Protein AF-A0A7S1YJ83-F1 (afdb_monomer_lite)

Secondary structure (DSSP, 8-state):
-HHHHHHHHHHHHHHHHHHHHHHHHHHHHHHHT-GGGSSS-TTSGGG--HHHHHHHTTHHHHHHHHHHHHHHHTT-SS-----TT-----HHHHHIIIIIHHHHHHHHHHHHHHHTSPPPPP-----------PPPPPPPTT---GGGGSS--

Foldseek 3Di:
DVVVVLVVLLVVLVVLLVLLVVLVVVLVVLVVPDPPVPPDDPPPPQPPLSLVSCVVVVSLVSLLVSLVSLCVSLVNPDRLCLVPDPPPPRSVVNCVSRPVCSSVVSNVSSVVSNVPDPDDDPDPPPPPPPDPPPPDDDDDPPDDDPVVVPPPD

Organism: NCBI:txid210454

Structure (mmCIF, N/CA/C/O backbone):
data_AF-A0A7S1YJ83-F1
#
_entry.id   AF-A0A7S1YJ83-F1
#
loop_
_atom_site.group_PDB
_atom_site.id
_atom_site.type_symbol
_atom_site.label_atom_id
_atom_site.label_alt_id
_atom_site.label_comp_id
_atom_site.label_asym_id
_atom_site.label_entity_id
_atom_site.label_seq_id
_atom_site.pdbx_PDB_ins_code
_atom_site.Cartn_x
_atom_site.Cartn_y
_atom_site.Cartn_z
_atom_site.occupancy
_atom_site.B_iso_or_equiv
_atom_site.auth_seq_id
_atom_site.auth_comp_id
_atom_site.auth_asym_id
_atom_site.auth_atom_id
_atom_site.pdbx_PDB_model_num
ATOM 1 N N . SER A 1 1 ? -10.218 10.003 28.679 1.00 57.50 1 SER A N 1
ATOM 2 C CA . SER A 1 1 ? -11.234 8.961 28.429 1.00 57.50 1 SER A CA 1
ATOM 3 C C . SER A 1 1 ? -10.686 8.020 27.371 1.00 57.50 1 SER A C 1
ATOM 5 O O . SER A 1 1 ? -10.241 8.525 26.349 1.00 57.50 1 SER A O 1
ATOM 7 N N . LEU A 1 2 ? -10.656 6.706 27.624 1.00 60.03 2 LEU A N 1
ATOM 8 C CA . LEU A 1 2 ? -10.088 5.695 26.712 1.00 60.03 2 LEU A CA 1
ATOM 9 C C . LEU A 1 2 ? -10.780 5.686 25.334 1.00 60.03 2 LEU A C 1
ATOM 11 O O . LEU A 1 2 ? -10.098 5.643 24.319 1.00 60.03 2 LEU A O 1
ATOM 15 N N . ARG A 1 3 ? -12.099 5.917 25.290 1.00 58.53 3 ARG A N 1
ATOM 16 C CA . ARG A 1 3 ? -12.872 6.019 24.035 1.00 58.53 3 ARG A CA 1
ATOM 17 C C . ARG A 1 3 ? -12.425 7.156 23.115 1.00 58.53 3 ARG A C 1
ATOM 19 O O . ARG A 1 3 ? -12.346 6.993 21.912 1.00 58.53 3 ARG A O 1
ATOM 26 N N . SER A 1 4 ? -12.033 8.298 23.685 1.00 64.25 4 SER A N 1
ATOM 27 C CA . SER A 1 4 ? -11.523 9.429 22.894 1.00 64.25 4 SER A CA 1
ATOM 28 C C . SER A 1 4 ? -10.142 9.155 22.283 1.00 64.25 4 SER A C 1
ATOM 30 O O . SER A 1 4 ? -9.751 9.849 21.348 1.00 64.25 4 SER A O 1
ATOM 32 N N . LEU A 1 5 ? -9.389 8.191 22.822 1.00 61.06 5 LEU A N 1
ATOM 33 C CA . LEU A 1 5 ? -8.129 7.725 22.242 1.00 61.06 5 LEU A CA 1
ATOM 34 C C . LEU A 1 5 ? -8.381 6.705 21.125 1.00 61.06 5 LEU A C 1
ATOM 36 O O . LEU A 1 5 ? -7.707 6.786 20.102 1.00 61.06 5 LEU A O 1
ATOM 40 N N . GLU A 1 6 ? -9.366 5.820 21.298 1.00 65.06 6 GLU A N 1
ATOM 41 C CA . GLU A 1 6 ? -9.799 4.832 20.297 1.00 65.06 6 GLU A CA 1
ATOM 42 C C . GLU A 1 6 ? -10.411 5.504 19.062 1.00 65.06 6 GLU A C 1
ATOM 44 O O . GLU A 1 6 ? -9.944 5.253 17.955 1.00 65.06 6 GLU A O 1
ATOM 49 N N . ASP A 1 7 ? -11.330 6.459 19.240 1.00 69.81 7 ASP A N 1
ATOM 50 C CA . ASP A 1 7 ? -11.923 7.228 18.132 1.00 69.81 7 ASP A CA 1
ATOM 51 C C . ASP A 1 7 ? -10.852 7.994 17.339 1.00 69.81 7 ASP A C 1
ATOM 53 O O . ASP A 1 7 ? -10.878 8.086 16.110 1.00 69.81 7 ASP A O 1
ATOM 57 N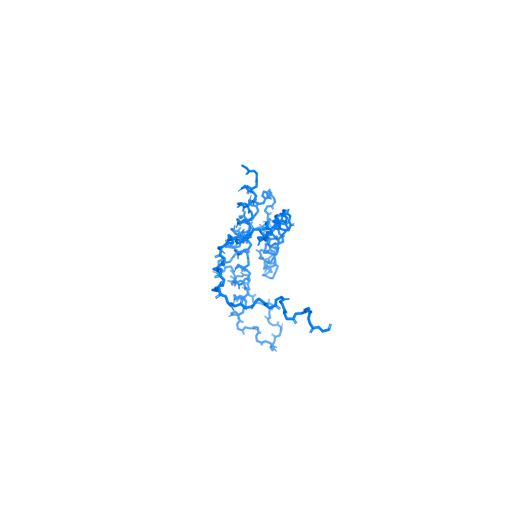 N . ARG A 1 8 ? -9.846 8.525 18.046 1.00 74.75 8 ARG A N 1
ATOM 58 C CA . ARG A 1 8 ? -8.734 9.249 17.422 1.00 74.75 8 ARG A CA 1
ATOM 59 C C . ARG A 1 8 ? -7.772 8.309 16.700 1.00 74.75 8 ARG A C 1
ATOM 61 O O . ARG A 1 8 ? -7.124 8.750 15.755 1.00 74.75 8 ARG A O 1
ATOM 68 N N . ALA A 1 9 ? -7.610 7.073 17.171 1.00 72.75 9 ALA A N 1
ATOM 69 C CA . ALA A 1 9 ? -6.796 6.055 16.513 1.00 72.75 9 ALA A CA 1
ATOM 70 C C . ALA A 1 9 ? -7.507 5.505 15.267 1.00 72.75 9 ALA A C 1
ATOM 72 O O . ALA A 1 9 ? -6.878 5.431 14.216 1.00 72.75 9 ALA A O 1
ATOM 73 N N . GLY A 1 10 ? -8.817 5.245 15.348 1.00 76.12 10 GLY A N 1
ATOM 74 C CA . GLY A 1 10 ? -9.653 4.843 14.213 1.00 76.12 10 GLY A CA 1
ATOM 75 C C . GLY A 1 10 ? -9.580 5.840 13.057 1.00 76.12 10 GLY A C 1
ATOM 76 O O . GLY A 1 10 ? -9.196 5.463 11.954 1.00 76.12 10 GLY A O 1
ATOM 77 N N . GLY A 1 11 ? -9.792 7.133 13.328 1.00 80.44 11 GLY A N 1
ATOM 78 C CA . GLY A 1 11 ? -9.708 8.165 12.285 1.00 80.44 11 GLY A CA 1
ATOM 79 C C . GLY A 1 11 ? -8.322 8.294 11.632 1.00 80.44 11 GLY A C 1
ATOM 80 O O . GLY A 1 11 ? -8.223 8.580 10.441 1.00 80.44 11 GLY A O 1
ATOM 81 N N . ARG A 1 12 ? -7.233 8.037 12.375 1.00 82.94 12 ARG A N 1
ATOM 82 C CA . ARG A 1 12 ? -5.876 8.013 11.794 1.00 82.94 12 ARG A CA 1
ATOM 83 C C . ARG A 1 12 ? -5.656 6.775 10.925 1.00 82.94 12 ARG A C 1
ATOM 85 O O . ARG A 1 12 ? -5.079 6.886 9.849 1.00 82.94 12 ARG A O 1
ATOM 92 N N . ILE A 1 13 ? -6.140 5.610 11.357 1.00 83.38 13 ILE A N 1
ATOM 93 C CA . ILE A 1 13 ? -6.047 4.359 10.591 1.00 83.38 13 ILE A CA 1
ATOM 94 C C . ILE A 1 13 ? -6.832 4.450 9.279 1.00 83.38 13 ILE A C 1
ATOM 96 O O . ILE A 1 13 ? -6.320 4.018 8.249 1.00 83.38 13 ILE A O 1
ATOM 100 N N . GLU A 1 14 ? -8.014 5.066 9.278 1.00 84.38 14 GLU A N 1
ATOM 101 C CA . GLU A 1 14 ? -8.781 5.334 8.052 1.00 84.38 14 GLU A CA 1
ATOM 102 C C . GLU A 1 14 ? -8.020 6.243 7.075 1.00 84.38 14 GLU A C 1
ATOM 104 O O . GLU A 1 14 ? -7.988 5.986 5.865 1.00 84.38 14 GLU A O 1
ATOM 109 N N . GLU A 1 15 ? -7.343 7.278 7.585 1.00 87.38 15 GLU A N 1
ATOM 110 C CA . GLU A 1 15 ? -6.483 8.139 6.769 1.00 87.38 15 GLU A CA 1
ATOM 111 C C . GLU A 1 15 ? -5.327 7.337 6.153 1.00 87.38 15 GLU A C 1
ATOM 113 O O . GLU A 1 15 ? -5.030 7.470 4.961 1.00 87.38 15 GLU A O 1
ATOM 118 N N . TYR A 1 16 ? -4.687 6.459 6.928 1.00 85.44 16 TYR A N 1
ATOM 119 C CA . TYR A 1 16 ? -3.613 5.617 6.407 1.00 85.44 16 TYR A CA 1
ATOM 120 C C . TYR A 1 16 ? -4.110 4.580 5.405 1.00 85.44 16 TYR A C 1
ATOM 122 O O . TYR A 1 16 ? -3.469 4.404 4.371 1.00 85.44 16 TYR A O 1
ATOM 130 N N . ALA A 1 17 ? -5.258 3.945 5.649 1.00 84.69 17 ALA A N 1
ATOM 131 C CA . ALA A 1 17 ? -5.895 3.053 4.686 1.00 84.69 17 ALA A CA 1
ATOM 132 C C . ALA A 1 17 ? -6.141 3.785 3.359 1.00 84.69 17 ALA A C 1
ATOM 134 O O . ALA A 1 17 ? -5.746 3.293 2.303 1.00 84.69 17 ALA A O 1
ATOM 135 N N . SER A 1 18 ? -6.664 5.013 3.419 1.00 87.88 18 SER A N 1
ATOM 136 C CA . SER A 1 18 ? -6.871 5.869 2.244 1.00 87.88 18 SER A CA 1
ATOM 137 C C . SER A 1 18 ? -5.562 6.170 1.505 1.00 87.88 18 SER A C 1
ATOM 139 O O . SER A 1 18 ? -5.508 6.104 0.277 1.00 87.88 18 SER A O 1
ATOM 141 N N . ARG A 1 19 ? -4.465 6.435 2.230 1.00 85.88 19 ARG A N 1
ATOM 142 C CA . ARG A 1 19 ? -3.131 6.621 1.628 1.00 85.88 19 ARG A CA 1
ATOM 143 C C . ARG A 1 19 ? -2.604 5.347 0.968 1.00 85.88 19 ARG A C 1
ATOM 145 O O . ARG A 1 19 ? -1.993 5.424 -0.097 1.00 85.88 19 ARG A O 1
ATOM 152 N N . VAL A 1 20 ? -2.813 4.176 1.570 1.00 86.50 20 VAL A N 1
ATOM 153 C CA . VAL A 1 20 ? -2.401 2.895 0.972 1.00 86.50 20 VAL A CA 1
ATOM 154 C C . VAL A 1 20 ? -3.207 2.619 -0.300 1.00 86.50 20 VAL A C 1
ATOM 156 O O . VAL A 1 20 ? -2.607 2.305 -1.327 1.00 86.50 20 VAL A O 1
ATOM 159 N N . VAL A 1 21 ? -4.526 2.833 -0.280 1.00 88.38 21 VAL A N 1
ATOM 160 C CA . VAL A 1 21 ? -5.383 2.736 -1.475 1.00 88.38 21 VAL A CA 1
ATOM 161 C C . VAL A 1 21 ? -4.913 3.696 -2.569 1.00 88.38 21 VAL A C 1
ATOM 163 O O . VAL A 1 21 ? -4.721 3.269 -3.704 1.00 88.38 21 VAL A O 1
ATOM 166 N N . GLY A 1 22 ? -4.608 4.952 -2.235 1.00 87.06 22 GLY A N 1
ATOM 167 C CA . GLY A 1 22 ? -4.073 5.914 -3.204 1.00 87.06 22 GLY A CA 1
ATOM 168 C C . GLY A 1 22 ? -2.742 5.473 -3.833 1.00 87.06 22 GLY A C 1
ATOM 169 O O . GLY A 1 22 ? -2.505 5.698 -5.020 1.00 87.06 22 GLY A O 1
ATOM 170 N N . ASN A 1 23 ? -1.876 4.780 -3.081 1.00 84.81 23 ASN A N 1
ATOM 171 C CA . ASN A 1 23 ? -0.668 4.177 -3.652 1.00 84.81 23 ASN A CA 1
ATOM 172 C C . ASN A 1 23 ? -1.002 3.023 -4.618 1.00 84.81 23 ASN A C 1
ATOM 174 O O . ASN A 1 23 ? -0.349 2.909 -5.654 1.00 84.81 23 ASN A O 1
ATOM 178 N N . ILE A 1 24 ? -2.018 2.202 -4.331 1.00 87.12 24 ILE A N 1
ATOM 179 C CA . ILE A 1 24 ? -2.483 1.138 -5.242 1.00 87.12 24 ILE A CA 1
ATOM 180 C C . ILE A 1 24 ? -3.032 1.737 -6.534 1.00 87.12 24 ILE A C 1
ATOM 182 O O . ILE A 1 24 ? -2.681 1.288 -7.622 1.00 87.12 24 ILE A O 1
ATOM 186 N N . GLU A 1 25 ? -3.861 2.773 -6.441 1.00 86.94 25 GLU A N 1
ATOM 187 C CA . GLU A 1 25 ? -4.410 3.444 -7.619 1.00 86.94 25 GLU A CA 1
ATOM 188 C C . GLU A 1 25 ? -3.299 4.031 -8.490 1.00 86.94 25 GLU A C 1
ATOM 190 O O . GLU A 1 25 ? -3.286 3.827 -9.705 1.00 86.94 25 GLU A O 1
ATOM 195 N N . ARG A 1 26 ? -2.314 4.687 -7.866 1.00 84.25 26 ARG A N 1
ATOM 196 C CA . ARG A 1 26 ? -1.137 5.217 -8.559 1.00 84.25 26 ARG A CA 1
ATOM 197 C C . ARG A 1 26 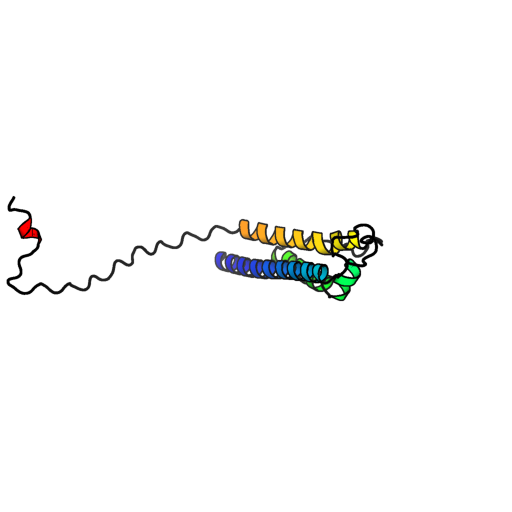? -0.319 4.114 -9.230 1.00 84.25 26 ARG A C 1
ATOM 199 O O . ARG A 1 26 ? 0.108 4.293 -10.366 1.00 84.25 26 ARG A O 1
ATOM 206 N N . PHE A 1 27 ? -0.129 2.972 -8.570 1.00 86.12 27 PHE A N 1
ATOM 207 C CA . PHE A 1 27 ? 0.534 1.807 -9.162 1.00 86.12 27 PHE A CA 1
ATOM 208 C C . PHE A 1 27 ? -0.184 1.326 -10.421 1.00 86.12 27 PHE A C 1
ATOM 210 O O . PHE A 1 27 ? 0.430 1.170 -11.473 1.00 86.12 27 PHE A O 1
ATOM 217 N N . VAL A 1 28 ? -1.502 1.145 -10.328 1.00 86.19 28 VAL A N 1
ATOM 218 C CA . VAL A 1 28 ? -2.337 0.700 -11.447 1.00 86.19 28 VAL A CA 1
ATOM 219 C C . VAL A 1 28 ? -2.304 1.714 -12.590 1.00 86.19 28 VAL A C 1
ATOM 221 O O . VAL A 1 28 ? -2.243 1.313 -13.748 1.00 86.19 28 VAL A O 1
ATOM 224 N N . GLN A 1 29 ? -2.307 3.016 -12.295 1.00 84.31 29 GLN A N 1
ATOM 225 C CA . GLN A 1 29 ? -2.158 4.060 -13.313 1.00 84.31 29 GLN A CA 1
ATOM 226 C C . GLN A 1 29 ? -0.805 3.985 -14.026 1.00 84.31 29 GLN A C 1
ATOM 228 O O . GLN A 1 29 ? -0.779 4.074 -15.252 1.00 84.31 29 GLN A O 1
ATOM 233 N N . ILE A 1 30 ? 0.293 3.770 -13.291 1.00 82.88 30 ILE A N 1
ATOM 234 C CA . ILE A 1 30 ? 1.627 3.586 -13.885 1.00 82.88 30 ILE A CA 1
ATOM 235 C C . ILE A 1 30 ? 1.618 2.377 -14.824 1.00 82.88 30 ILE A C 1
ATOM 237 O O . ILE A 1 30 ? 2.059 2.499 -15.960 1.00 82.88 30 ILE A O 1
ATOM 241 N N . LEU A 1 31 ? 1.045 1.246 -14.399 1.00 80.81 31 LEU A N 1
ATOM 242 C CA . LEU A 1 31 ? 0.954 0.043 -15.233 1.00 80.81 31 LEU A CA 1
ATOM 243 C C . LEU A 1 31 ? 0.075 0.237 -16.479 1.00 80.81 31 LEU A C 1
ATOM 245 O O . LEU A 1 31 ? 0.401 -0.270 -17.547 1.00 80.81 31 LEU A O 1
ATOM 249 N N . ARG A 1 32 ? -1.031 0.983 -16.368 1.00 79.62 32 ARG A N 1
ATOM 250 C CA . ARG A 1 32 ? -1.930 1.288 -17.498 1.00 79.62 32 ARG A CA 1
ATOM 251 C C . ARG A 1 32 ? -1.336 2.279 -18.497 1.00 79.62 32 ARG A C 1
ATOM 253 O O . ARG A 1 32 ? -1.756 2.286 -19.647 1.00 79.62 32 ARG A O 1
ATOM 260 N N . GLY A 1 33 ? -0.391 3.112 -18.066 1.00 70.75 33 GLY A N 1
ATOM 261 C CA . GLY A 1 33 ? 0.338 4.039 -18.932 1.00 70.75 33 GLY A CA 1
ATOM 262 C C . GLY A 1 33 ? 1.358 3.361 -19.851 1.00 70.75 33 GLY A C 1
ATOM 263 O O . GLY A 1 33 ? 2.000 4.051 -20.639 1.00 70.75 33 GLY A O 1
ATOM 264 N N . ILE A 1 34 ? 1.518 2.036 -19.758 1.00 65.94 34 ILE A N 1
ATOM 265 C CA . ILE A 1 34 ? 2.485 1.264 -20.539 1.00 65.94 34 ILE A CA 1
ATOM 266 C C . ILE A 1 34 ? 1.817 0.797 -21.843 1.00 65.94 34 ILE A C 1
ATOM 268 O O . ILE A 1 34 ? 0.910 -0.039 -21.796 1.00 65.94 34 ILE A O 1
ATOM 272 N N . PRO A 1 35 ? 2.252 1.299 -23.014 1.00 54.84 35 PRO A N 1
ATOM 273 C CA . PRO A 1 35 ? 1.610 1.016 -24.302 1.00 54.84 35 PRO A CA 1
ATOM 274 C C . PRO A 1 35 ? 1.713 -0.453 -24.763 1.00 54.84 35 PRO A C 1
ATOM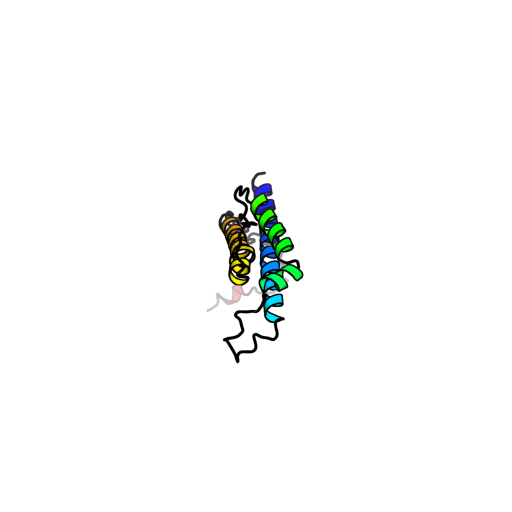 276 O O . PRO A 1 35 ? 1.006 -0.849 -25.685 1.00 54.84 35 PRO A O 1
ATOM 279 N N . GLU A 1 36 ? 2.545 -1.280 -24.122 1.00 53.75 36 GLU A N 1
ATOM 280 C CA . GLU A 1 36 ? 2.818 -2.674 -24.520 1.00 53.75 36 GLU A CA 1
ATOM 281 C C . GLU A 1 36 ? 1.785 -3.704 -24.022 1.00 53.75 36 GLU A C 1
ATOM 283 O O . GLU A 1 36 ? 1.790 -4.844 -24.476 1.00 53.75 36 GLU A O 1
ATOM 288 N N . PHE A 1 37 ? 0.831 -3.325 -23.162 1.00 51.16 37 PHE A N 1
ATOM 289 C CA . PHE A 1 37 ? -0.257 -4.222 -22.722 1.00 51.16 37 PHE A CA 1
ATOM 290 C C . PHE A 1 37 ? -1.460 -4.269 -23.686 1.00 51.16 37 PHE A C 1
ATOM 292 O O . PHE A 1 37 ? -2.548 -4.716 -23.316 1.00 51.16 37 PHE A O 1
ATOM 299 N N . SER A 1 38 ? -1.285 -3.832 -24.937 1.00 47.81 38 SER A N 1
ATOM 300 C CA . SER A 1 38 ? -2.290 -3.964 -25.996 1.00 47.81 38 SER A CA 1
ATOM 301 C C . SER A 1 38 ? -2.355 -5.413 -26.493 1.00 47.81 38 SER A C 1
ATOM 303 O O . SER A 1 38 ? -1.799 -5.719 -27.536 1.00 47.81 38 SER A O 1
ATOM 305 N N . THR A 1 39 ? -2.969 -6.291 -25.692 1.00 52.47 39 THR A N 1
ATOM 306 C CA . THR A 1 39 ? -3.604 -7.613 -25.944 1.00 52.47 39 THR A CA 1
ATOM 307 C C . THR A 1 39 ? -3.132 -8.585 -27.047 1.00 52.47 39 THR A C 1
ATOM 309 O O . THR A 1 39 ? -3.728 -9.652 -27.145 1.00 52.47 39 THR A O 1
ATOM 312 N N . GLU A 1 40 ? -2.093 -8.334 -27.845 1.00 51.00 40 GLU A N 1
ATOM 313 C CA . GLU A 1 40 ? -1.814 -9.144 -29.044 1.00 51.00 40 GLU A CA 1
ATOM 314 C C . GLU A 1 40 ? -0.470 -9.882 -29.071 1.00 51.00 40 GLU A C 1
ATOM 316 O O . GLU A 1 40 ? -0.333 -10.792 -29.886 1.00 51.00 40 GLU A O 1
ATOM 321 N N . LYS A 1 41 ? 0.503 -9.616 -28.185 1.00 48.28 41 LYS A N 1
ATOM 322 C CA . LYS A 1 41 ? 1.739 -10.430 -28.110 1.00 48.28 41 LYS A CA 1
ATOM 323 C C . LYS A 1 41 ? 2.252 -10.576 -26.678 1.00 48.28 41 LYS A C 1
ATOM 325 O O . LYS A 1 41 ? 2.860 -9.673 -26.122 1.00 48.28 41 LYS A O 1
ATOM 330 N N . THR A 1 42 ? 2.000 -11.738 -26.083 1.00 52.28 42 THR A N 1
ATOM 331 C CA . THR A 1 42 ? 2.330 -12.086 -24.690 1.00 52.28 42 THR A CA 1
ATOM 332 C C . THR A 1 42 ? 3.783 -12.504 -24.449 1.00 52.28 42 THR A C 1
ATOM 334 O O . THR A 1 42 ? 4.151 -12.713 -23.295 1.00 52.28 42 THR A O 1
ATOM 337 N N . ASP A 1 43 ? 4.617 -12.604 -25.487 1.00 49.31 43 ASP A N 1
ATOM 338 C CA . ASP A 1 43 ? 5.953 -13.204 -25.353 1.00 49.31 43 ASP A CA 1
ATOM 339 C C . ASP A 1 43 ? 7.070 -12.200 -24.992 1.00 49.31 43 ASP A C 1
ATOM 341 O O . ASP A 1 43 ? 8.091 -12.613 -24.447 1.00 49.31 43 ASP A O 1
ATOM 345 N N . ASP A 1 44 ? 6.862 -10.886 -25.173 1.00 47.81 44 ASP A N 1
ATOM 346 C CA . ASP A 1 44 ? 7.880 -9.847 -24.891 1.00 47.81 44 ASP A CA 1
ATOM 347 C C . ASP A 1 44 ? 7.742 -9.157 -23.517 1.00 47.81 44 ASP A C 1
ATOM 349 O O . ASP A 1 44 ? 8.586 -8.351 -23.126 1.00 47.81 44 ASP A O 1
ATOM 353 N N . ILE A 1 45 ? 6.741 -9.528 -22.707 1.00 54.28 45 ILE A N 1
ATOM 354 C CA . ILE A 1 45 ? 6.530 -8.966 -21.352 1.00 54.28 45 ILE A CA 1
ATOM 355 C C . ILE A 1 45 ? 7.718 -9.289 -20.413 1.00 54.28 45 ILE A C 1
ATOM 357 O O . ILE A 1 45 ? 7.879 -8.692 -19.349 1.00 54.28 45 ILE A O 1
ATOM 361 N N . ALA A 1 46 ? 8.588 -10.225 -20.808 1.00 52.19 46 ALA A N 1
ATOM 362 C CA . ALA A 1 46 ? 9.741 -10.671 -20.036 1.00 52.19 46 ALA A CA 1
ATOM 363 C C . ALA A 1 46 ? 10.831 -9.599 -19.813 1.00 52.19 46 ALA A C 1
ATOM 365 O O . ALA A 1 46 ? 11.633 -9.783 -18.900 1.00 52.19 46 ALA A O 1
ATOM 366 N N . ASN A 1 47 ? 10.853 -8.503 -20.586 1.00 54.34 47 ASN A N 1
ATOM 367 C CA . ASN A 1 47 ? 11.915 -7.483 -20.525 1.00 54.34 47 ASN A CA 1
ATOM 368 C C . ASN A 1 47 ? 11.450 -6.078 -20.117 1.00 54.34 47 ASN A C 1
ATOM 370 O O . ASN A 1 47 ? 12.251 -5.145 -20.140 1.00 54.34 47 ASN A O 1
ATOM 374 N N . VAL A 1 48 ? 10.187 -5.897 -19.731 1.00 63.84 48 VAL A N 1
ATOM 375 C CA . VAL A 1 48 ? 9.738 -4.581 -19.268 1.00 63.84 48 VAL A CA 1
ATOM 376 C C . VAL A 1 48 ? 10.307 -4.345 -17.869 1.00 63.84 48 VAL A C 1
ATOM 378 O O . VAL A 1 48 ? 9.946 -5.047 -16.922 1.00 63.84 48 VAL A O 1
ATOM 381 N N . GLU A 1 49 ? 11.193 -3.354 -17.735 1.00 76.50 49 GLU A N 1
ATOM 382 C CA . GLU A 1 49 ? 11.771 -2.894 -16.462 1.00 76.50 49 GLU A CA 1
ATOM 383 C C . GLU A 1 49 ? 10.710 -2.149 -15.617 1.00 76.50 49 GLU A C 1
ATOM 385 O O . GLU A 1 49 ? 10.802 -0.956 -15.314 1.00 76.50 49 GLU A O 1
ATOM 390 N N . LEU A 1 50 ? 9.625 -2.855 -15.292 1.00 79.69 50 LEU A N 1
ATOM 391 C CA . LEU A 1 50 ? 8.448 -2.336 -14.603 1.00 79.69 50 LEU A CA 1
ATOM 392 C C . LEU A 1 50 ? 8.781 -1.830 -13.202 1.00 79.69 50 LEU A C 1
ATOM 394 O O . LEU A 1 50 ? 8.233 -0.817 -12.769 1.00 79.69 50 LEU A O 1
ATOM 398 N N . TYR A 1 51 ? 9.655 -2.528 -12.478 1.00 80.56 51 TYR A N 1
ATOM 399 C CA . TYR A 1 51 ? 10.085 -2.083 -11.160 1.00 80.56 51 TYR A CA 1
ATOM 400 C C . TYR A 1 51 ? 10.895 -0.790 -11.285 1.00 80.56 51 TYR A C 1
ATOM 402 O O . TYR A 1 51 ? 10.627 0.167 -10.555 1.00 80.56 51 TYR A O 1
ATOM 410 N N . SER A 1 52 ? 11.806 -0.707 -12.254 1.00 82.94 52 SER A N 1
ATOM 411 C CA . SER A 1 52 ? 12.571 0.510 -12.528 1.00 82.94 52 SER A CA 1
ATOM 412 C C . SER A 1 52 ? 11.673 1.689 -12.915 1.00 82.94 52 SER A C 1
ATOM 414 O O . SER A 1 52 ? 11.860 2.789 -12.389 1.00 82.94 52 SER A O 1
ATOM 416 N N . LEU A 1 53 ? 10.636 1.473 -13.730 1.00 83.50 53 LEU A N 1
ATOM 417 C CA . LEU A 1 53 ? 9.638 2.495 -14.063 1.00 83.50 53 LEU A CA 1
ATOM 418 C C . LEU A 1 53 ? 8.889 2.986 -12.813 1.00 83.50 53 LEU A C 1
ATOM 420 O O . LEU A 1 53 ? 8.794 4.185 -12.542 1.00 83.50 53 LEU A O 1
ATOM 424 N N . VAL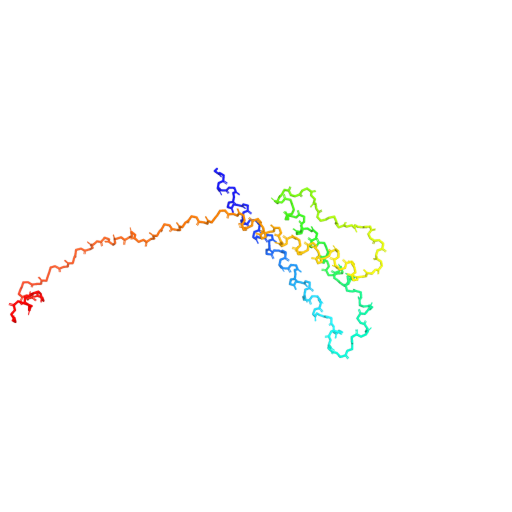 A 1 54 ? 8.388 2.059 -12.000 1.00 84.00 54 VAL A N 1
ATOM 425 C CA . VAL A 1 54 ? 7.647 2.384 -10.774 1.00 84.00 54 VAL A CA 1
ATOM 426 C C . VAL A 1 54 ? 8.542 3.099 -9.750 1.00 84.00 54 VAL A C 1
ATOM 428 O O . VAL A 1 54 ? 8.103 4.032 -9.063 1.00 84.00 54 VAL A O 1
ATOM 431 N N . LYS A 1 55 ? 9.825 2.730 -9.696 1.00 83.62 55 LYS A N 1
ATOM 432 C CA . LYS A 1 55 ? 10.855 3.392 -8.893 1.00 83.62 55 LYS A CA 1
ATOM 433 C C . LYS A 1 55 ? 11.128 4.818 -9.372 1.00 83.62 55 LYS A C 1
ATOM 435 O O . LYS A 1 55 ? 11.181 5.719 -8.535 1.00 83.62 55 LYS A O 1
ATOM 440 N N . GLN A 1 56 ? 11.239 5.052 -10.683 1.00 83.19 56 GLN A N 1
ATOM 441 C CA . GLN A 1 56 ? 11.396 6.398 -11.258 1.00 83.19 56 GLN A CA 1
ATOM 442 C C . GLN A 1 56 ? 10.217 7.314 -10.911 1.00 83.19 56 GLN A C 1
ATOM 444 O O . GLN A 1 56 ? 10.411 8.489 -10.604 1.00 83.19 56 GLN A O 1
ATOM 449 N N . HIS A 1 57 ? 9.002 6.769 -10.852 1.00 82.94 57 HIS A N 1
ATOM 450 C CA . HIS A 1 57 ? 7.818 7.504 -10.407 1.00 82.94 57 HIS A CA 1
ATOM 451 C C . HIS A 1 57 ? 7.766 7.773 -8.890 1.00 82.94 57 HIS A C 1
ATOM 453 O O . HIS A 1 57 ? 6.764 8.307 -8.401 1.00 82.94 57 HIS A O 1
ATOM 459 N N . GLY A 1 58 ? 8.815 7.430 -8.133 1.00 82.00 58 GLY A N 1
ATOM 460 C CA . GLY A 1 58 ? 8.941 7.707 -6.698 1.00 82.00 58 GLY A CA 1
ATOM 461 C C . GLY A 1 58 ? 8.005 6.875 -5.819 1.00 82.00 58 GLY A C 1
ATOM 462 O O . GLY A 1 58 ? 7.789 7.208 -4.650 1.00 82.00 58 GLY A O 1
ATOM 463 N N . MET A 1 59 ? 7.425 5.803 -6.366 1.00 82.62 59 MET A N 1
ATOM 464 C CA . MET A 1 59 ? 6.398 5.037 -5.672 1.00 82.62 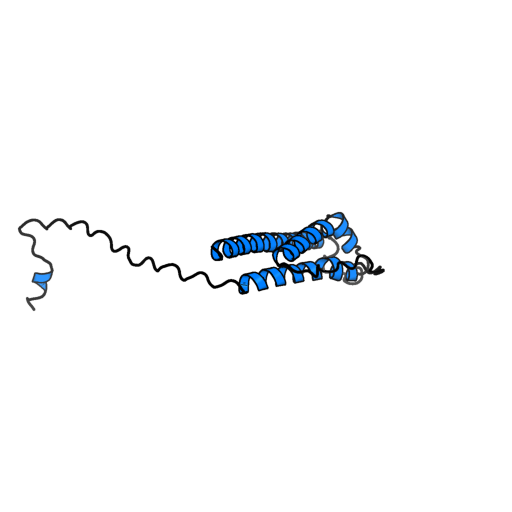59 MET A CA 1
ATOM 465 C C . MET A 1 59 ? 6.972 4.234 -4.503 1.00 82.62 59 MET A C 1
ATOM 467 O O . MET A 1 59 ? 6.361 4.214 -3.439 1.00 82.62 59 MET A O 1
ATOM 471 N N . CYS A 1 60 ? 8.160 3.643 -4.654 1.00 81.19 60 CYS A N 1
ATOM 472 C CA . CYS A 1 60 ? 8.795 2.859 -3.590 1.00 81.19 60 CYS A CA 1
ATOM 473 C C . CYS A 1 60 ? 9.001 3.694 -2.315 1.00 81.19 60 CYS A C 1
ATOM 475 O O . CYS A 1 60 ? 8.752 3.221 -1.210 1.00 81.19 60 CYS A O 1
ATOM 477 N N . THR A 1 61 ? 9.376 4.968 -2.459 1.00 83.75 61 THR A N 1
ATOM 478 C CA . THR A 1 61 ? 9.542 5.889 -1.327 1.00 83.75 61 THR A CA 1
ATOM 479 C C . THR A 1 61 ? 8.201 6.224 -0.676 1.00 83.75 61 THR A C 1
ATOM 481 O O . THR A 1 61 ? 8.066 6.121 0.541 1.00 83.75 61 THR A O 1
ATOM 484 N N . SER A 1 62 ? 7.195 6.580 -1.485 1.00 84.38 62 SER A N 1
ATOM 485 C CA . SER A 1 62 ? 5.829 6.882 -1.018 1.00 84.38 62 SER A CA 1
ATOM 486 C C . SER A 1 62 ? 5.208 5.705 -0.259 1.00 84.38 62 SER A C 1
ATOM 488 O O . SER A 1 62 ? 4.646 5.863 0.831 1.00 84.38 62 SER A O 1
ATOM 490 N N . LEU A 1 63 ? 5.374 4.505 -0.811 1.00 86.00 63 LEU A N 1
ATOM 491 C CA . LEU A 1 63 ? 4.947 3.252 -0.217 1.00 86.00 63 LEU A CA 1
ATOM 492 C C . LEU A 1 63 ? 5.631 3.015 1.126 1.00 86.00 63 LEU A C 1
ATOM 494 O O . LEU A 1 63 ? 4.949 2.792 2.121 1.00 86.00 63 LEU A O 1
ATOM 498 N N . ARG A 1 64 ? 6.966 3.085 1.162 1.00 84.75 64 ARG A N 1
ATOM 499 C CA . ARG A 1 64 ? 7.754 2.814 2.369 1.00 84.75 64 ARG A CA 1
ATOM 500 C C . ARG A 1 64 ? 7.336 3.727 3.515 1.00 84.75 64 ARG A C 1
ATOM 502 O O . ARG A 1 64 ? 7.128 3.248 4.622 1.00 84.75 64 ARG A O 1
ATOM 509 N N . VAL A 1 65 ? 7.128 5.015 3.235 1.00 86.50 65 VAL A N 1
ATOM 510 C CA . VAL A 1 65 ? 6.612 5.975 4.222 1.00 86.50 65 VAL A CA 1
ATOM 511 C C . VAL A 1 65 ? 5.216 5.576 4.703 1.00 86.50 65 VAL A C 1
ATOM 513 O O . VAL A 1 65 ? 4.974 5.539 5.905 1.00 86.50 65 VAL A O 1
ATOM 516 N N . SER A 1 66 ? 4.306 5.241 3.788 1.00 84.38 66 SER A N 1
ATOM 517 C CA . SER A 1 66 ? 2.919 4.894 4.131 1.00 84.38 66 SER A CA 1
ATOM 518 C C . SER A 1 66 ? 2.836 3.623 4.982 1.00 84.38 66 SER A C 1
ATOM 520 O O . SER A 1 66 ? 2.170 3.611 6.013 1.00 84.38 66 SER A O 1
ATOM 522 N N . VAL A 1 67 ? 3.572 2.578 4.597 1.00 84.06 67 VAL A N 1
ATOM 523 C CA . VAL A 1 67 ? 3.660 1.309 5.332 1.00 84.06 67 VAL A CA 1
ATOM 524 C C . VAL A 1 67 ? 4.303 1.517 6.707 1.00 84.06 67 VAL A C 1
ATOM 526 O O . VAL A 1 67 ? 3.824 0.971 7.697 1.00 84.06 67 VAL A O 1
ATOM 529 N N . GLN A 1 68 ? 5.349 2.344 6.800 1.00 85.38 68 GLN A N 1
ATOM 530 C CA . GLN A 1 68 ? 6.007 2.645 8.072 1.00 85.38 68 GLN A CA 1
ATOM 531 C C . GLN A 1 68 ? 5.083 3.398 9.038 1.00 85.38 68 GLN A C 1
ATOM 533 O O . GLN A 1 68 ? 5.105 3.131 10.240 1.00 85.38 68 GLN A O 1
ATOM 538 N N . LEU A 1 69 ? 4.264 4.324 8.531 1.00 84.38 69 LEU A N 1
ATOM 539 C CA . LEU A 1 69 ? 3.272 5.040 9.336 1.00 84.38 69 LEU A CA 1
ATOM 540 C C . LEU A 1 69 ? 2.222 4.080 9.903 1.00 84.38 69 LEU A C 1
ATOM 542 O O . LEU A 1 69 ? 1.988 4.097 11.109 1.00 84.38 69 LEU A O 1
ATOM 546 N N . VAL A 1 70 ? 1.674 3.193 9.063 1.00 83.19 70 VAL A N 1
ATOM 547 C CA . VAL A 1 70 ? 0.737 2.139 9.495 1.00 83.19 70 VAL A CA 1
ATOM 548 C C . VAL A 1 70 ? 1.367 1.266 10.580 1.00 83.19 70 VAL A C 1
ATOM 550 O O . VAL A 1 70 ? 0.781 1.085 11.645 1.00 83.19 70 VAL A O 1
ATOM 553 N N . ALA A 1 71 ? 2.592 0.781 10.357 1.00 83.44 71 ALA A N 1
ATOM 554 C CA . ALA A 1 71 ? 3.292 -0.062 11.322 1.00 83.44 71 ALA A CA 1
ATOM 555 C C . ALA A 1 71 ? 3.539 0.657 12.661 1.00 83.44 71 ALA A C 1
ATOM 557 O O . ALA A 1 71 ? 3.383 0.056 13.723 1.00 83.44 71 ALA A O 1
ATOM 558 N N . THR A 1 72 ? 3.888 1.946 12.616 1.00 85.19 72 THR A N 1
ATOM 559 C CA . THR A 1 72 ? 4.147 2.762 13.813 1.00 85.19 72 THR A CA 1
ATOM 560 C C . THR A 1 72 ? 2.879 2.949 14.643 1.00 85.19 72 THR A C 1
ATOM 562 O O . THR A 1 72 ? 2.908 2.764 15.857 1.00 85.19 72 THR A O 1
ATOM 565 N N . GLU A 1 73 ? 1.760 3.273 13.999 1.00 82.81 73 GLU A N 1
ATOM 566 C CA . GLU A 1 73 ? 0.488 3.549 14.680 1.00 82.81 73 GLU A CA 1
ATOM 567 C C . GLU A 1 73 ? -0.176 2.280 15.216 1.00 82.81 73 GLU A C 1
ATOM 569 O O . GLU A 1 73 ? -0.783 2.305 16.284 1.00 82.81 73 GLU A O 1
ATOM 574 N N . LEU A 1 74 ? 0.029 1.146 14.545 1.00 81.56 74 LEU A N 1
ATOM 575 C CA . LEU A 1 74 ? -0.399 -0.166 15.029 1.00 81.56 74 LEU A CA 1
ATOM 576 C C . LEU A 1 74 ? 0.561 -0.786 16.058 1.00 81.56 74 LEU A C 1
ATOM 578 O O . LEU A 1 74 ? 0.320 -1.895 16.534 1.00 81.56 74 LEU A O 1
ATOM 582 N N . GLY A 1 75 ? 1.665 -0.111 16.399 1.00 80.00 75 GLY A N 1
ATOM 583 C CA . GLY A 1 75 ? 2.663 -0.624 17.341 1.00 80.00 75 GLY A CA 1
ATOM 584 C C . GLY A 1 75 ? 3.395 -1.882 16.853 1.00 80.00 75 GLY A C 1
ATOM 585 O O . GLY A 1 75 ? 3.945 -2.637 17.661 1.00 80.00 75 GLY A O 1
ATOM 586 N N . MET A 1 76 ? 3.418 -2.133 15.542 1.00 75.19 76 MET A N 1
ATOM 587 C CA . MET A 1 76 ? 4.067 -3.301 14.956 1.00 75.19 76 MET A CA 1
ATOM 588 C C . MET A 1 76 ? 5.582 -3.093 14.883 1.00 75.19 76 MET A C 1
ATOM 590 O O . MET A 1 76 ? 6.088 -2.274 14.122 1.00 75.19 76 MET A O 1
ATOM 594 N N . ARG A 1 77 ? 6.334 -3.872 15.672 1.00 57.62 77 ARG A N 1
ATOM 595 C CA . ARG A 1 77 ? 7.812 -3.831 15.688 1.00 57.62 77 ARG A CA 1
ATOM 596 C C . ARG A 1 77 ? 8.471 -4.481 14.474 1.00 57.62 77 ARG A C 1
ATOM 598 O O . ARG A 1 77 ? 9.643 -4.227 14.226 1.00 57.62 77 ARG A O 1
ATOM 605 N N . LYS A 1 78 ? 7.749 -5.342 13.756 1.00 58.25 78 LYS A N 1
ATOM 606 C CA . LYS A 1 78 ? 8.218 -5.914 12.495 1.00 58.25 78 LYS A CA 1
ATOM 607 C C . LYS A 1 78 ? 7.689 -5.022 11.384 1.00 58.25 78 LYS A C 1
ATOM 609 O O . LYS A 1 78 ? 6.566 -5.211 10.923 1.00 58.25 78 LYS A O 1
ATOM 614 N N . SER A 1 79 ? 8.477 -4.017 11.011 1.00 55.94 79 SER A N 1
ATOM 615 C CA . SER A 1 79 ? 8.330 -3.397 9.698 1.00 55.94 79 SER A CA 1
ATOM 616 C C . SER A 1 79 ? 8.282 -4.510 8.657 1.00 55.94 79 SER A C 1
ATOM 618 O O . SER A 1 79 ? 8.928 -5.542 8.842 1.00 55.94 79 SER A O 1
ATOM 620 N N . PHE A 1 80 ? 7.526 -4.330 7.573 1.00 60.28 80 PHE A N 1
ATOM 621 C CA . PHE A 1 80 ? 7.792 -5.109 6.368 1.00 60.28 80 PHE A CA 1
ATOM 622 C C . PHE A 1 80 ? 9.280 -4.936 6.098 1.00 60.28 80 PHE A C 1
ATOM 624 O O . PHE A 1 80 ? 9.711 -3.826 5.785 1.00 60.28 80 PHE A O 1
ATOM 631 N N . ASP A 1 81 ? 10.069 -5.978 6.353 1.00 58.06 81 ASP A N 1
ATOM 632 C CA . ASP A 1 81 ? 11.488 -5.957 6.063 1.00 58.06 81 ASP A CA 1
ATOM 633 C C . ASP A 1 81 ? 11.558 -5.914 4.544 1.00 58.06 81 ASP A C 1
ATOM 635 O O . ASP A 1 81 ? 11.483 -6.930 3.854 1.00 58.06 81 ASP A O 1
ATOM 639 N N . PHE A 1 82 ? 11.593 -4.691 4.015 1.00 58.00 82 PHE A N 1
ATOM 640 C CA . PHE A 1 82 ? 12.054 -4.418 2.673 1.00 58.00 82 PHE A CA 1
ATOM 641 C C . PHE A 1 82 ? 13.478 -4.954 2.675 1.00 58.00 82 PHE A C 1
ATOM 643 O O . PHE A 1 82 ? 14.387 -4.268 3.145 1.00 58.00 82 PHE A O 1
ATOM 650 N N . GLU A 1 83 ? 13.652 -6.215 2.277 1.00 56.66 83 GLU A N 1
ATOM 651 C CA . GLU A 1 83 ? 14.962 -6.825 2.137 1.00 56.66 83 GLU A CA 1
ATOM 652 C C . GLU A 1 83 ? 15.710 -6.032 1.070 1.00 56.66 83 GLU A C 1
ATOM 654 O O . GLU A 1 83 ? 15.709 -6.356 -0.110 1.00 56.66 83 GLU A O 1
ATOM 659 N N . GLU A 1 84 ? 16.403 -4.987 1.508 1.00 51.47 84 GLU A N 1
ATOM 660 C CA . GLU A 1 84 ? 17.202 -4.074 0.690 1.00 51.47 84 GLU A CA 1
ATOM 661 C C . GLU A 1 84 ? 18.430 -4.785 0.073 1.00 51.47 84 GLU A C 1
ATOM 663 O O . GLU A 1 84 ? 19.330 -4.158 -0.476 1.00 51.47 84 GLU A O 1
ATOM 668 N N . ARG A 1 85 ? 18.495 -6.118 0.199 1.00 48.09 85 ARG A N 1
ATOM 669 C CA . ARG A 1 85 ? 19.612 -6.997 -0.160 1.00 48.09 85 ARG A CA 1
ATOM 670 C C . ARG A 1 85 ? 19.193 -8.213 -0.968 1.00 48.09 85 ARG A C 1
ATOM 672 O O . ARG A 1 85 ? 19.935 -9.193 -1.042 1.00 48.09 85 ARG A O 1
ATOM 679 N N . SER A 1 86 ? 18.033 -8.183 -1.603 1.00 51.69 86 SER A N 1
ATOM 680 C CA . SER A 1 86 ? 17.816 -9.132 -2.674 1.00 51.69 86 SER A CA 1
ATOM 681 C C . SER A 1 86 ? 18.743 -8.795 -3.843 1.00 51.69 86 SER A C 1
ATOM 683 O O . SER A 1 86 ? 18.477 -7.868 -4.599 1.00 51.69 86 SER A O 1
ATOM 685 N N . ASN A 1 87 ? 19.783 -9.608 -4.062 1.00 53.28 87 ASN A N 1
ATOM 686 C CA . ASN A 1 87 ? 20.502 -9.726 -5.346 1.00 53.28 87 ASN A CA 1
ATOM 687 C C . ASN A 1 87 ? 19.576 -10.255 -6.473 1.00 53.28 87 ASN A C 1
ATOM 689 O O . ASN A 1 87 ? 20.001 -10.988 -7.368 1.00 53.28 87 ASN A O 1
ATOM 693 N N . LEU A 1 88 ? 18.281 -9.951 -6.396 1.00 56.19 88 LEU A N 1
ATOM 694 C CA . LEU A 1 88 ? 17.265 -10.345 -7.345 1.00 56.19 88 LEU A CA 1
ATOM 695 C C . LEU A 1 88 ? 17.406 -9.390 -8.518 1.00 56.19 88 LEU A C 1
ATOM 697 O O . LEU A 1 88 ? 16.912 -8.276 -8.491 1.00 56.19 88 LEU A O 1
ATOM 701 N N . LYS A 1 89 ? 18.100 -9.839 -9.560 1.00 64.06 89 LYS A N 1
ATOM 702 C CA . LYS A 1 89 ? 18.099 -9.148 -10.856 1.00 64.06 89 LYS A CA 1
ATOM 703 C C . LYS A 1 89 ? 16.730 -9.202 -11.545 1.00 64.06 89 LYS A C 1
ATOM 705 O O . LYS A 1 89 ? 16.557 -8.603 -12.595 1.00 64.06 89 LYS A O 1
ATOM 710 N N . ASP A 1 90 ? 15.788 -9.962 -10.988 1.00 77.12 90 ASP A N 1
ATOM 711 C CA . ASP A 1 90 ? 14.454 -10.125 -11.546 1.00 77.12 90 ASP A CA 1
ATOM 712 C C . ASP A 1 90 ? 13.528 -9.004 -11.052 1.00 77.12 90 ASP A C 1
ATOM 714 O O . ASP A 1 90 ? 13.050 -9.014 -9.912 1.00 77.12 90 ASP A O 1
ATOM 718 N N . GLU A 1 91 ? 13.266 -8.055 -11.950 1.00 77.06 91 GLU A N 1
ATOM 719 C CA . GLU A 1 91 ? 12.333 -6.935 -11.785 1.00 77.06 91 GLU A CA 1
ATOM 720 C C . GLU A 1 91 ? 10.940 -7.396 -11.317 1.00 77.06 91 GLU A C 1
ATOM 722 O O . GLU A 1 91 ? 10.294 -6.717 -10.516 1.00 77.06 91 GLU A O 1
ATOM 727 N N . ARG A 1 92 ? 10.477 -8.585 -11.734 1.00 76.75 92 ARG A N 1
ATOM 728 C CA . ARG A 1 92 ? 9.170 -9.119 -11.311 1.00 76.75 92 ARG A CA 1
ATOM 729 C C . ARG A 1 92 ? 9.177 -9.500 -9.842 1.00 76.75 92 ARG A C 1
ATOM 731 O O . ARG A 1 92 ? 8.206 -9.251 -9.129 1.00 76.75 92 ARG A O 1
ATOM 738 N N . ILE A 1 93 ? 10.274 -10.088 -9.371 1.00 79.81 93 ILE A N 1
ATOM 739 C CA . ILE A 1 93 ? 10.395 -10.463 -7.964 1.00 79.81 93 ILE A CA 1
ATOM 740 C C . ILE A 1 93 ? 10.526 -9.203 -7.099 1.00 79.81 93 ILE A C 1
ATOM 742 O O . ILE A 1 93 ? 9.922 -9.146 -6.026 1.00 79.81 93 ILE A O 1
ATOM 746 N N . MET A 1 94 ? 11.233 -8.178 -7.584 1.00 81.31 94 MET A N 1
ATOM 747 C CA . MET A 1 94 ? 11.309 -6.872 -6.919 1.00 81.31 94 MET A CA 1
ATOM 748 C C . MET A 1 94 ? 9.938 -6.193 -6.823 1.00 81.31 94 MET A C 1
ATOM 750 O O . MET A 1 94 ? 9.554 -5.778 -5.733 1.00 81.31 94 MET A O 1
ATOM 754 N N . LEU A 1 95 ? 9.143 -6.164 -7.899 1.00 83.31 95 LEU A N 1
ATOM 755 C CA . LEU A 1 95 ? 7.760 -5.664 -7.859 1.00 83.31 95 LEU A CA 1
ATOM 756 C C . LEU A 1 95 ? 6.925 -6.355 -6.775 1.00 83.31 95 LEU A C 1
ATOM 758 O O . LEU A 1 95 ? 6.232 -5.703 -5.993 1.00 83.31 95 LEU A O 1
ATOM 762 N N . VAL A 1 96 ? 6.974 -7.687 -6.726 1.00 83.19 96 VAL A N 1
ATOM 763 C CA . VAL A 1 96 ? 6.170 -8.452 -5.770 1.00 83.19 96 VAL A CA 1
ATOM 764 C C . VAL A 1 96 ? 6.622 -8.170 -4.338 1.00 83.19 96 VAL A C 1
ATOM 766 O O . VAL A 1 96 ? 5.792 -7.838 -3.491 1.00 83.19 96 VAL A O 1
ATOM 769 N N . LYS A 1 97 ? 7.925 -8.281 -4.064 1.00 83.06 97 LYS A N 1
ATOM 770 C CA . LYS A 1 97 ? 8.471 -8.169 -2.706 1.00 83.06 97 LYS A CA 1
ATOM 771 C C . LYS A 1 97 ? 8.489 -6.744 -2.173 1.00 83.06 97 LYS A C 1
ATOM 773 O O . LYS A 1 97 ? 8.191 -6.543 -1.001 1.00 83.06 97 LYS A O 1
ATOM 778 N N . GLU A 1 98 ? 8.841 -5.772 -3.004 1.00 81.44 98 GLU A N 1
ATOM 779 C CA . GLU A 1 98 ? 9.011 -4.389 -2.564 1.00 81.44 98 GLU A CA 1
ATOM 780 C C . GLU A 1 98 ? 7.753 -3.545 -2.734 1.00 81.44 98 GLU A C 1
ATOM 782 O O . GLU A 1 98 ? 7.683 -2.473 -2.147 1.00 81.44 98 GLU A O 1
ATOM 787 N N . ILE A 1 99 ? 6.761 -3.986 -3.515 1.00 83.69 99 ILE A N 1
ATOM 788 C CA . ILE A 1 99 ? 5.565 -3.174 -3.783 1.00 83.69 99 ILE A CA 1
ATOM 789 C C . ILE A 1 99 ? 4.287 -3.903 -3.394 1.00 83.69 99 ILE A C 1
ATOM 791 O O . ILE A 1 99 ? 3.573 -3.449 -2.500 1.00 83.69 99 ILE A O 1
ATOM 795 N N . LEU A 1 100 ? 3.996 -5.042 -4.024 1.00 84.88 100 LEU A N 1
ATOM 796 C CA . LEU A 1 100 ? 2.703 -5.711 -3.848 1.00 84.88 100 LEU A CA 1
ATOM 797 C C . LEU A 1 100 ? 2.512 -6.269 -2.436 1.00 84.88 100 LEU A C 1
ATOM 799 O O . LEU A 1 100 ? 1.479 -6.017 -1.818 1.00 84.88 100 LEU A O 1
ATOM 803 N N . ILE A 1 101 ? 3.499 -6.999 -1.909 1.00 86.88 101 ILE A N 1
ATOM 804 C CA . ILE A 1 101 ? 3.411 -7.592 -0.569 1.00 86.88 101 ILE A CA 1
ATOM 805 C C . ILE A 1 101 ? 3.239 -6.507 0.512 1.00 86.88 101 ILE A C 1
ATOM 807 O O . ILE A 1 101 ? 2.305 -6.634 1.308 1.00 86.88 101 ILE A O 1
ATOM 811 N N . PRO A 1 102 ? 4.045 -5.424 0.546 1.00 85.06 102 PRO A N 1
ATOM 812 C CA . PRO A 1 102 ? 3.854 -4.355 1.523 1.00 85.06 102 PRO A CA 1
ATOM 813 C C . PRO A 1 102 ? 2.509 -3.630 1.390 1.00 85.06 102 PRO A C 1
ATOM 815 O O . PRO A 1 102 ? 1.908 -3.298 2.408 1.00 85.06 102 PRO A O 1
ATOM 818 N N . LEU A 1 103 ? 2.004 -3.412 0.166 1.00 85.19 103 LEU A N 1
ATOM 819 C CA . LEU A 1 103 ? 0.686 -2.795 -0.056 1.00 85.19 103 LEU A CA 1
ATOM 820 C C . LEU A 1 103 ? -0.446 -3.638 0.524 1.00 85.19 103 LEU A C 1
ATOM 822 O O . LEU A 1 103 ? -1.251 -3.146 1.315 1.00 85.19 103 LEU A O 1
ATOM 826 N N . VAL A 1 104 ? -0.502 -4.910 0.125 1.00 86.56 104 VAL A N 1
ATOM 827 C CA . VAL A 1 104 ? -1.545 -5.841 0.570 1.00 86.56 104 VAL A CA 1
ATOM 828 C C . VAL A 1 104 ? -1.458 -6.037 2.077 1.00 86.56 104 VAL A C 1
ATOM 830 O O . VAL A 1 104 ? -2.471 -6.021 2.771 1.00 86.56 104 VAL A O 1
ATOM 833 N N . GLY A 1 105 ? -0.241 -6.173 2.592 1.00 86.25 105 GLY A N 1
ATOM 834 C CA . GLY A 1 105 ? 0.001 -6.346 4.009 1.00 86.25 105 GLY A CA 1
ATOM 835 C C . GLY A 1 105 ? -0.421 -5.138 4.849 1.00 86.25 105 GLY A C 1
ATOM 836 O O . GLY A 1 105 ? -1.080 -5.318 5.870 1.00 86.2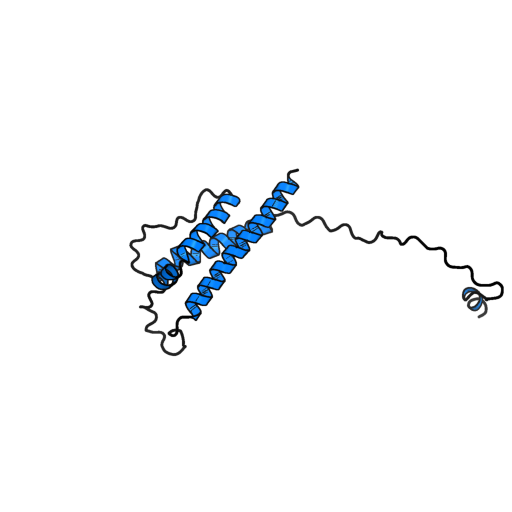5 105 GLY A O 1
ATOM 837 N N . ALA A 1 106 ? -0.117 -3.913 4.411 1.00 84.75 106 ALA A N 1
ATOM 838 C CA . ALA A 1 106 ? -0.562 -2.702 5.099 1.00 84.75 106 ALA A CA 1
ATOM 839 C C . ALA A 1 106 ? -2.090 -2.546 5.068 1.00 84.75 106 ALA A C 1
ATOM 841 O O . ALA A 1 106 ? -2.684 -2.218 6.093 1.00 84.75 106 ALA A O 1
ATOM 842 N N . LEU A 1 107 ? -2.743 -2.841 3.937 1.00 85.88 107 LEU A N 1
ATOM 843 C CA . LEU A 1 107 ? -4.209 -2.852 3.871 1.00 85.88 107 LEU A CA 1
ATOM 844 C C . LEU A 1 107 ? -4.820 -3.862 4.836 1.00 85.88 107 LEU A C 1
ATOM 846 O O . LEU A 1 107 ? -5.730 -3.517 5.584 1.00 85.88 107 LEU A O 1
ATOM 850 N N . ALA A 1 108 ? -4.318 -5.098 4.826 1.00 86.38 108 ALA A N 1
ATOM 851 C CA . ALA A 1 108 ? -4.820 -6.151 5.698 1.00 86.38 108 ALA A CA 1
ATOM 852 C C . ALA A 1 108 ? -4.737 -5.735 7.172 1.00 86.38 108 ALA A C 1
ATOM 854 O O . ALA A 1 108 ? -5.674 -5.965 7.931 1.00 86.38 108 ALA A O 1
ATOM 855 N N . GLN A 1 109 ? -3.650 -5.070 7.568 1.00 84.75 109 GLN A N 1
ATOM 856 C CA . GLN A 1 109 ? -3.479 -4.551 8.923 1.00 84.75 109 GLN A CA 1
ATOM 857 C C . GLN A 1 109 ? -4.468 -3.432 9.260 1.00 84.75 109 GLN A C 1
ATOM 859 O O . GLN A 1 109 ? -5.066 -3.467 10.335 1.00 84.75 109 GLN A O 1
ATOM 864 N N . CYS A 1 110 ? -4.677 -2.475 8.350 1.00 84.25 110 CYS A N 1
ATOM 865 C CA . CYS A 1 110 ? -5.672 -1.422 8.547 1.00 84.25 110 CYS A CA 1
ATOM 866 C C . CYS A 1 110 ? -7.074 -2.010 8.739 1.00 84.25 110 CYS A C 1
ATOM 868 O O . CYS A 1 110 ? -7.745 -1.663 9.706 1.00 84.25 110 CYS A O 1
ATOM 870 N N . TYR A 1 111 ? -7.497 -2.934 7.871 1.00 84.81 111 TYR A N 1
ATOM 871 C CA . TYR A 1 111 ? -8.814 -3.566 7.989 1.00 84.81 111 TYR A CA 1
ATOM 872 C C . TYR A 1 111 ? -8.940 -4.418 9.249 1.00 84.81 111 TYR A C 1
ATOM 874 O O . TYR A 1 111 ? -9.922 -4.283 9.962 1.00 84.81 111 TYR A O 1
ATOM 882 N N . THR A 1 112 ? -7.913 -5.196 9.600 1.00 86.44 112 THR A N 1
ATOM 883 C CA . THR A 1 112 ? -7.917 -5.984 10.845 1.00 86.44 112 THR A CA 1
ATOM 884 C C . THR A 1 112 ? -8.090 -5.094 12.079 1.00 86.44 112 THR A C 1
ATOM 886 O O . THR A 1 112 ? -8.762 -5.480 13.032 1.00 86.44 112 THR A O 1
ATOM 889 N N . PHE A 1 113 ? -7.486 -3.900 12.080 1.00 84.81 113 PHE A N 1
ATOM 890 C CA . PHE A 1 113 ? -7.668 -2.941 13.166 1.00 84.81 113 PHE A CA 1
ATOM 891 C C . PHE A 1 113 ? -9.085 -2.363 13.186 1.00 84.81 113 PHE A C 1
ATOM 893 O O . PHE A 1 113 ? -9.692 -2.306 14.251 1.00 84.81 113 PHE A O 1
ATOM 900 N N . LEU A 1 114 ? -9.610 -1.955 12.026 1.00 82.81 114 LEU A N 1
ATOM 901 C CA . LEU A 1 114 ? -10.956 -1.387 11.912 1.00 82.81 114 LEU A CA 1
ATOM 902 C C . LEU A 1 114 ? -12.039 -2.401 12.298 1.00 82.81 114 LEU A C 1
ATOM 904 O O . LEU A 1 114 ? -12.938 -2.056 13.057 1.00 82.81 114 LEU A O 1
ATOM 908 N N . ASP A 1 115 ? -11.904 -3.654 11.866 1.00 85.44 115 ASP A N 1
ATOM 909 C CA . ASP A 1 115 ? -12.814 -4.752 12.214 1.00 85.44 115 ASP A CA 1
ATOM 910 C C . ASP A 1 115 ? -12.762 -5.102 13.712 1.00 85.44 115 ASP A C 1
ATOM 912 O O . ASP A 1 115 ? -13.701 -5.676 14.262 1.00 85.44 115 ASP A O 1
ATOM 916 N N . GLY A 1 116 ? -11.654 -4.773 14.382 1.00 81.44 116 GLY A N 1
ATOM 917 C CA . GLY A 1 116 ? -11.476 -4.960 15.820 1.00 81.44 116 GLY A CA 1
ATOM 918 C C . GLY A 1 116 ? -12.055 -3.833 16.680 1.00 81.44 116 GLY A C 1
ATOM 919 O O . GLY A 1 116 ? -12.079 -3.974 17.907 1.00 81.44 116 GLY A O 1
ATOM 920 N N . LEU A 1 117 ? -12.498 -2.719 16.083 1.00 80.88 117 LEU A N 1
ATOM 921 C CA . LEU A 1 117 ? -13.123 -1.630 16.829 1.00 80.88 117 LEU A CA 1
ATOM 922 C C . LEU A 1 117 ? -14.522 -2.053 17.305 1.00 80.88 117 LEU A C 1
ATOM 924 O O . LEU A 1 117 ? -15.253 -2.718 16.571 1.00 80.88 117 LEU A O 1
ATOM 928 N N . PRO A 1 118 ? -14.920 -1.687 18.536 1.00 76.75 118 PRO A N 1
ATOM 929 C CA . PRO A 1 118 ? -16.261 -1.984 19.015 1.00 76.75 118 PRO A CA 1
ATOM 930 C C . PRO A 1 118 ? -17.290 -1.296 18.115 1.00 76.75 118 PRO A C 1
ATOM 932 O O . PRO A 1 118 ? -17.141 -0.111 17.811 1.00 76.75 118 PRO A O 1
ATOM 935 N N . ASP A 1 119 ? -18.342 -2.029 17.737 1.00 73.94 119 ASP A N 1
ATOM 936 C CA . ASP A 1 119 ? -19.448 -1.469 16.962 1.00 73.94 119 ASP A CA 1
ATOM 937 C C . ASP A 1 119 ? -19.925 -0.161 17.610 1.00 73.94 119 ASP A C 1
ATOM 939 O O . ASP A 1 119 ? -20.104 -0.111 18.841 1.00 73.94 119 ASP A O 1
ATOM 943 N N . PRO A 1 120 ? -20.133 0.910 16.818 1.00 66.62 120 PRO A N 1
ATOM 944 C CA . PRO A 1 120 ? -20.630 2.159 17.356 1.00 66.62 120 PRO A CA 1
ATOM 945 C C . PRO A 1 120 ? -21.932 1.862 18.090 1.00 66.62 120 PRO A C 1
ATOM 947 O O . PRO A 1 120 ? -22.844 1.240 17.539 1.00 66.62 120 PRO A O 1
ATOM 950 N N . ALA A 1 121 ? -21.996 2.281 19.360 1.00 68.25 121 ALA A N 1
ATOM 951 C CA . ALA A 1 121 ? -23.187 2.092 20.173 1.00 68.25 121 ALA A CA 1
ATOM 952 C C . ALA A 1 121 ? -24.400 2.550 19.352 1.00 68.25 121 ALA A C 1
ATOM 954 O O . ALA A 1 121 ? -24.328 3.633 18.755 1.00 68.25 121 ALA A O 1
ATOM 955 N N . PRO A 1 122 ? -25.476 1.742 19.277 1.00 66.06 122 PRO A N 1
ATOM 956 C CA . PRO A 1 122 ? -26.619 2.067 18.445 1.00 66.06 122 PRO A CA 1
ATOM 957 C C . PRO A 1 122 ? -27.037 3.494 18.766 1.00 66.06 122 PRO A C 1
ATOM 959 O O . PRO A 1 122 ? -27.267 3.824 19.934 1.00 66.06 122 PRO A O 1
ATOM 962 N N . LEU A 1 123 ? -27.051 4.343 17.730 1.00 64.38 123 LEU A N 1
ATOM 963 C CA . LEU A 1 123 ? -27.488 5.729 17.844 1.00 64.38 123 LEU A CA 1
ATOM 964 C C . LEU A 1 123 ? -28.770 5.720 18.676 1.00 64.38 123 LEU A C 1
ATOM 966 O O . LEU A 1 123 ? -29.670 4.936 18.348 1.00 64.38 123 LEU A O 1
ATOM 970 N N . PRO A 1 124 ? -28.864 6.520 19.756 1.00 63.38 124 PRO A N 1
ATOM 971 C CA . PRO A 1 124 ? -30.082 6.570 20.539 1.00 63.38 124 PRO A CA 1
ATOM 972 C C . PRO A 1 124 ? -31.209 6.868 19.560 1.00 63.38 124 PRO A C 1
ATOM 974 O O . PRO A 1 124 ? -31.204 7.912 18.902 1.00 63.38 124 PRO A O 1
ATOM 977 N N . SER A 1 125 ? -32.105 5.889 19.394 1.00 50.31 125 SER A N 1
ATOM 978 C CA . SER A 1 125 ? -33.245 5.980 18.494 1.00 50.31 125 SER A CA 1
ATOM 979 C C . SER A 1 125 ? -33.923 7.301 18.801 1.00 50.31 125 SER A C 1
ATOM 981 O O . SER A 1 125 ? -34.510 7.473 19.868 1.00 50.31 125 SER A O 1
ATOM 983 N N . THR A 1 126 ? -33.812 8.255 17.882 1.00 53.44 126 THR A N 1
ATOM 984 C CA . THR A 1 126 ? -34.430 9.576 17.972 1.00 53.44 126 THR A CA 1
ATOM 985 C C . THR A 1 126 ? -35.923 9.389 17.702 1.00 53.44 126 THR A C 1
ATOM 987 O O . THR A 1 126 ? -36.470 9.790 16.682 1.00 53.44 126 THR A O 1
ATOM 990 N N . LYS A 1 127 ? -36.592 8.681 18.613 1.00 52.22 127 LYS A N 1
ATOM 991 C CA . LYS A 1 127 ? -38.038 8.469 18.661 1.00 52.22 127 LYS A CA 1
ATOM 992 C C . LYS A 1 127 ? -38.636 8.962 19.975 1.00 52.22 127 LYS A C 1
ATOM 994 O O . LYS A 1 127 ? -39.724 8.543 20.322 1.00 52.22 127 LYS A O 1
ATOM 999 N N . ASP A 1 128 ? -37.980 9.917 20.631 1.00 49.75 128 ASP A N 1
ATOM 1000 C CA . ASP A 1 128 ? -38.569 10.688 21.732 1.00 49.75 128 ASP A CA 1
ATOM 1001 C C . ASP A 1 128 ? -38.340 12.196 21.568 1.00 49.75 128 ASP A C 1
ATOM 1003 O O . ASP A 1 128 ? -38.088 12.932 22.514 1.00 49.75 128 ASP A O 1
ATOM 1007 N N . GLN A 1 129 ? -38.510 12.703 20.344 1.00 52.28 129 GLN A N 1
ATOM 1008 C CA . GLN A 1 129 ? -39.068 14.048 20.190 1.00 52.28 129 GLN A CA 1
ATOM 1009 C C . GLN A 1 129 ? -40.579 13.911 20.021 1.00 52.28 129 GLN A C 1
ATOM 1011 O O . GLN A 1 129 ? -41.142 14.102 18.939 1.00 52.28 129 GLN A O 1
ATOM 1016 N N . THR A 1 130 ? -41.259 13.561 21.117 1.00 50.78 130 THR A N 1
ATOM 1017 C CA . THR A 1 130 ? -42.689 13.838 21.223 1.00 50.78 130 THR A CA 1
ATOM 1018 C C . THR A 1 130 ? -42.834 15.352 21.233 1.00 50.78 130 THR A C 1
ATOM 1020 O O . THR A 1 130 ? -42.661 16.008 22.254 1.00 50.78 130 THR A O 1
ATOM 1023 N N . LYS A 1 131 ? -43.081 15.879 20.031 1.00 50.53 131 LYS A N 1
ATOM 1024 C CA . LYS A 1 131 ? -43.549 17.225 19.707 1.00 50.53 131 LYS A CA 1
ATOM 1025 C C . LYS A 1 131 ? -44.277 17.842 20.898 1.00 50.53 131 LYS A C 1
ATOM 1027 O O . LYS A 1 131 ? -45.299 17.300 21.327 1.00 50.53 131 LYS A O 1
ATOM 1032 N N . GLU A 1 132 ? -43.805 18.997 21.361 1.00 54.84 132 GLU A N 1
ATOM 1033 C CA . GLU A 1 132 ? -44.636 19.913 22.134 1.00 54.84 132 GLU A CA 1
ATOM 1034 C C . GLU A 1 132 ? -45.991 20.022 21.424 1.00 54.84 132 GLU A C 1
ATOM 1036 O O . GLU A 1 132 ? -46.096 20.498 20.287 1.00 54.84 132 GLU A O 1
ATOM 1041 N N . LYS A 1 133 ? -47.039 19.487 22.057 1.00 54.78 133 LYS A N 1
ATOM 1042 C CA . LYS A 1 133 ? -48.409 19.620 21.572 1.00 54.78 133 LYS A CA 1
ATOM 1043 C C . LYS A 1 133 ? -48.772 21.095 21.696 1.00 54.78 133 LYS A C 1
ATOM 1045 O O . LYS A 1 133 ? -49.296 21.518 22.721 1.00 54.78 133 LYS A O 1
ATOM 1050 N N . LYS A 1 134 ? -48.527 21.871 20.638 1.00 63.12 134 LYS A N 1
ATOM 1051 C CA . LYS A 1 134 ? -49.215 23.149 20.438 1.00 63.12 134 LYS A CA 1
ATOM 1052 C C . LYS A 1 134 ? -50.717 22.882 20.623 1.00 63.12 134 LYS A C 1
ATOM 1054 O O . LYS A 1 134 ? -51.233 21.964 19.971 1.00 63.12 134 LYS A O 1
ATOM 1059 N N . PRO A 1 135 ? -51.415 23.598 21.518 1.00 61.62 135 PRO A N 1
ATOM 1060 C CA . PRO A 1 135 ? -52.836 23.379 21.729 1.00 61.62 135 PRO A CA 1
ATOM 1061 C C . PRO A 1 135 ? -53.566 23.648 20.411 1.00 61.62 135 PRO A C 1
ATOM 1063 O O . PRO A 1 135 ? -53.441 24.721 19.822 1.00 61.62 135 PRO A O 1
ATOM 1066 N N . LYS A 1 136 ? -54.282 22.638 19.907 1.00 64.44 136 LYS A N 1
ATOM 1067 C CA . LYS A 1 136 ? -55.148 22.801 18.736 1.00 64.44 136 LYS A CA 1
ATOM 1068 C C . LYS A 1 136 ? -56.230 23.833 19.088 1.00 64.44 136 LYS A C 1
ATOM 1070 O O . LYS A 1 136 ? -56.801 23.722 20.174 1.00 64.44 136 LYS A O 1
ATOM 1075 N N . PRO A 1 137 ? -56.529 24.804 18.209 1.00 67.38 137 PRO A N 1
ATOM 1076 C CA . PRO A 1 137 ? -57.620 25.737 18.450 1.00 67.38 137 PRO A CA 1
ATOM 1077 C C . PRO A 1 137 ? -58.934 24.958 18.565 1.00 67.38 137 PRO A C 1
ATOM 1079 O O . PRO A 1 137 ? -59.211 24.057 17.769 1.00 67.38 137 PRO A O 1
ATOM 1082 N N . VAL A 1 138 ? -59.717 25.280 19.595 1.00 68.94 138 VAL A N 1
ATOM 1083 C CA . VAL A 1 138 ? -61.047 24.701 19.803 1.00 68.94 138 VAL A CA 1
ATOM 1084 C C . VAL A 1 138 ? -61.928 25.115 18.619 1.00 68.94 138 VAL A C 1
ATOM 1086 O O . VAL A 1 138 ? -61.915 26.295 18.255 1.00 68.94 138 VAL A O 1
ATOM 1089 N N . PRO A 1 139 ? -62.668 24.187 17.985 1.00 65.88 139 PRO A N 1
ATOM 1090 C CA . PRO A 1 139 ? -63.544 24.540 16.879 1.00 65.88 139 PRO A CA 1
ATOM 1091 C C . PRO A 1 139 ? -64.631 25.527 17.341 1.00 65.88 139 PRO A C 1
ATOM 1093 O O . PRO A 1 139 ? -65.067 25.475 18.496 1.00 65.88 139 PRO A O 1
ATOM 1096 N N . PRO A 1 140 ? -65.077 26.435 16.458 1.00 74.00 140 PRO A N 1
ATOM 1097 C CA . PRO A 1 140 ? -66.114 27.403 16.784 1.00 74.00 140 PRO A CA 1
ATOM 1098 C C . PRO A 1 140 ? -67.417 26.710 17.209 1.00 74.00 140 PRO A C 1
ATOM 1100 O O . PRO A 1 140 ? -67.775 25.636 16.716 1.00 74.00 140 PRO A O 1
ATOM 1103 N N . ARG A 1 141 ? -68.129 27.336 18.156 1.00 63.44 141 ARG A N 1
ATOM 1104 C CA . ARG A 1 141 ? -69.394 26.823 18.700 1.00 63.44 141 ARG A CA 1
ATOM 1105 C C . ARG A 1 141 ? -70.407 26.626 17.565 1.00 63.44 141 ARG A C 1
ATOM 1107 O O . ARG A 1 141 ? -70.734 27.581 16.872 1.00 63.44 141 ARG A O 1
ATOM 1114 N N . GLY A 1 142 ? -70.891 25.394 17.403 1.00 64.62 142 GLY A N 1
ATOM 1115 C CA . GLY A 1 142 ? -71.873 25.006 16.379 1.00 64.62 142 GLY A CA 1
ATOM 1116 C C . GLY A 1 142 ? -71.374 23.970 15.366 1.00 64.62 142 GLY A C 1
ATOM 1117 O O . GLY A 1 142 ? -72.181 23.403 14.638 1.00 64.62 142 GLY A O 1
ATOM 1118 N N . MET A 1 143 ? -70.071 23.667 15.335 1.00 68.25 143 MET A N 1
ATOM 1119 C CA . MET A 1 143 ? -69.525 22.610 14.477 1.00 68.25 143 MET A CA 1
ATOM 1120 C C . MET A 1 143 ? -69.674 21.233 15.151 1.00 68.25 143 MET A C 1
ATOM 1122 O O . MET A 1 143 ? -69.063 20.972 16.188 1.00 68.25 143 MET A O 1
ATOM 1126 N N . LEU A 1 144 ? -70.490 20.346 14.573 1.00 62.28 144 LEU A N 1
ATOM 1127 C CA . LEU A 1 144 ? -70.643 18.958 15.030 1.00 62.28 144 LEU A CA 1
ATOM 1128 C C . LEU A 1 144 ? -69.338 18.175 14.816 1.00 62.28 144 LEU A C 1
ATOM 1130 O O . LEU A 1 144 ? -68.751 18.202 13.736 1.00 62.28 144 LEU A O 1
ATOM 1134 N N . SER A 1 145 ? -68.876 17.466 15.849 1.00 64.12 145 SER A N 1
ATOM 1135 C CA . SER A 1 145 ? -67.686 16.617 15.746 1.00 64.12 145 SER A CA 1
ATOM 1136 C C . SER A 1 145 ? -68.006 15.324 14.985 1.00 64.12 145 SER A C 1
ATOM 1138 O O . SER A 1 145 ? -69.063 14.736 15.203 1.00 64.12 145 SER A O 1
ATOM 1140 N N . LEU A 1 146 ? -67.082 14.848 14.139 1.00 60.03 146 LEU A N 1
ATOM 1141 C CA . LEU A 1 146 ? -67.224 13.607 13.349 1.00 60.03 146 LEU A CA 1
ATOM 1142 C C . LEU A 1 146 ? -67.558 12.361 14.193 1.00 60.03 146 LEU A C 1
ATOM 1144 O O . LEU A 1 146 ? -68.100 11.400 13.663 1.00 60.03 146 LEU A O 1
ATOM 1148 N N . LYS A 1 147 ? -67.290 12.386 15.506 1.00 59.09 147 LYS A N 1
ATOM 1149 C CA . LYS A 1 147 ? -67.681 11.320 16.442 1.00 59.09 147 LYS A CA 1
ATOM 1150 C C . LYS A 1 147 ? -69.197 11.141 16.576 1.00 59.09 147 LYS A C 1
ATOM 1152 O O . LYS A 1 147 ? -69.632 10.049 16.905 1.00 59.09 147 LYS A O 1
ATOM 1157 N N . ASN A 1 148 ? -69.993 12.172 16.297 1.00 55.16 148 ASN A N 1
ATOM 1158 C CA . ASN A 1 148 ? -71.451 12.089 16.410 1.00 55.16 148 ASN A CA 1
ATOM 1159 C C . ASN A 1 148 ? -72.114 11.461 15.170 1.00 55.16 148 ASN A C 1
ATOM 1161 O O . ASN A 1 148 ? -73.318 11.242 15.189 1.00 55.16 148 ASN A O 1
ATOM 1165 N N . TYR A 1 149 ? -71.363 11.183 14.096 1.00 54.47 149 TYR A N 1
ATOM 1166 C CA . TYR A 1 149 ? -71.899 10.530 12.893 1.00 54.47 149 TYR A CA 1
ATOM 1167 C C . TYR A 1 149 ? -71.948 8.998 13.000 1.00 54.47 149 TYR A C 1
ATOM 1169 O O . TYR A 1 149 ? -72.600 8.361 12.183 1.00 54.47 149 TYR A O 1
ATOM 1177 N N . THR A 1 150 ? -71.264 8.400 13.980 1.00 55.34 150 THR A N 1
ATOM 1178 C CA . THR A 1 150 ? -71.102 6.939 14.088 1.00 55.34 150 THR A CA 1
ATOM 1179 C C . THR A 1 150 ? -72.072 6.241 15.044 1.00 55.34 150 THR A C 1
ATOM 1181 O O . THR A 1 150 ? -72.050 5.020 15.088 1.00 55.34 150 THR A O 1
ATOM 1184 N N . ASP A 1 151 ? -72.930 6.974 15.760 1.00 54.41 151 ASP A N 1
ATOM 1185 C CA . ASP A 1 151 ? -73.917 6.409 16.709 1.00 54.41 151 ASP A CA 1
ATOM 1186 C C . ASP A 1 151 ? -75.368 6.454 16.185 1.00 54.41 151 ASP A C 1
ATOM 1188 O O . ASP A 1 151 ? -76.327 6.358 16.949 1.00 54.41 151 ASP A O 1
ATOM 1192 N N . ILE A 1 152 ? -75.553 6.608 14.869 1.00 55.22 152 ILE A N 1
ATOM 1193 C CA . ILE A 1 152 ? -76.862 6.472 14.217 1.00 55.22 152 ILE A CA 1
ATOM 1194 C C . ILE A 1 152 ? -76.715 5.509 13.032 1.00 55.22 152 ILE A C 1
ATOM 1196 O O . ILE A 1 152 ? -76.653 5.933 11.879 1.00 55.22 152 ILE A O 1
ATOM 1200 N N . ALA A 1 153 ? -76.605 4.214 13.327 1.00 46.53 153 ALA A N 1
ATOM 1201 C CA . ALA A 1 153 ? -76.819 3.119 12.382 1.00 46.53 153 ALA A CA 1
ATOM 1202 C C . ALA A 1 153 ? -77.346 1.893 13.133 1.00 46.53 153 ALA A C 1
ATOM 1204 O O . ALA A 1 153 ? -76.748 1.556 14.180 1.00 46.53 153 ALA A O 1
#

pLDDT: mean 71.6, std 13.48, range [46.53, 88.38]

Radius of gyration: 30.64 Å; chains: 1; bounding box: 97×41×58 Å

Sequence (153 aa):
SLRSLEDRAGGRIEEYASRVVGNIERFVQILRGIPEFSTEKTDDIANVELYSLVKQHGMCTSLRVSVQLVATELGMRKSFDFEERSNLKDERIMLVKEILIPLVGALAQCYTFLDGLPDPAPLPSTKDQTKEKKPKPVPPRGMLSLKNYTDIA